Protein AF-N4WSY3-F1 (afdb_monomer)

Sequence (59 aa):
MTLGFIMLAVTIVCIIGIIREFKSQNMFGVFFSGLSTLVFGFFAIATLYWEIIRPLFES

Radius of gyration: 14.09 Å; Cα contacts (8 Å, |Δi|>4): 50; chains: 1; bounding box: 31×14×39 Å

Mean predicted aligned error: 4.93 Å

pLDDT: mean 88.37, std 8.29, range [53.22, 95.38]

Secondary structure (DSSP, 8-state):
-HHHHHHHHHHHHHHHHHHHHHHTT-HHHHHHHHHHHHHHHHHHHHHHIIIIIHHHH--

Solvent-accessible surface area (backbone atoms only — not comparable to full-atom values): 3017 Å² total; per-residue (Å²): 117,68,64,28,54,51,30,42,54,52,20,53,52,25,52,54,42,26,58,53,23,54,75,68,69,37,64,67,52,24,50,51,25,44,52,48,23,54,54,35,40,52,52,16,50,54,41,40,41,59,70,54,49,51,61,65,76,75,108

Structure (mmCIF, N/CA/C/O backbone):
data_AF-N4WSY3-F1
#
_entry.id   AF-N4WSY3-F1
#
loop_
_atom_site.group_PDB
_atom_site.id
_atom_site.type_symbol
_atom_site.label_atom_id
_atom_site.label_alt_id
_atom_site.label_comp_id
_atom_site.label_asym_id
_atom_site.label_entity_id
_atom_site.label_seq_id
_atom_site.pdbx_PDB_ins_code
_atom_site.Cartn_x
_atom_site.Cartn_y
_atom_site.Cartn_z
_atom_site.occupancy
_atom_site.B_iso_or_equiv
_atom_site.auth_seq_id
_atom_site.auth_comp_id
_atom_site.auth_asym_id
_atom_site.auth_atom_id
_atom_site.pdbx_PDB_model_num
ATOM 1 N N . MET A 1 1 ? 0.282 1.215 -18.697 1.00 73.31 1 MET A N 1
ATOM 2 C CA . MET A 1 1 ? 0.718 2.440 -18.004 1.00 73.31 1 MET A CA 1
ATOM 3 C C . MET A 1 1 ? -0.372 2.906 -17.049 1.00 73.31 1 MET A C 1
ATOM 5 O O . MET A 1 1 ? -0.111 3.153 -15.881 1.00 73.31 1 MET A O 1
ATOM 9 N N . THR A 1 2 ? -1.627 2.966 -17.506 1.00 84.75 2 THR A N 1
ATOM 10 C CA . THR A 1 2 ? -2.789 3.426 -16.722 1.00 84.75 2 THR A CA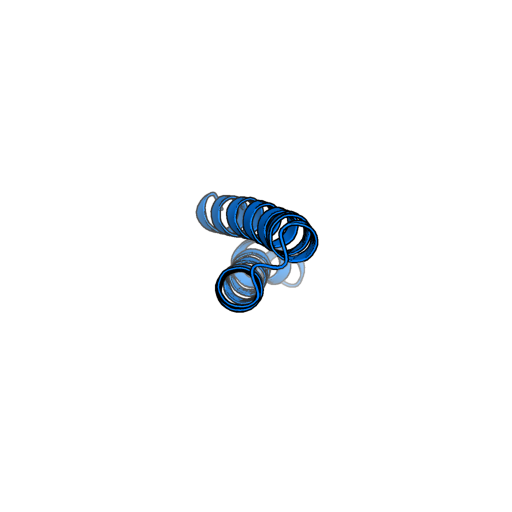 1
ATOM 11 C C . THR A 1 2 ? -3.105 2.567 -15.488 1.00 84.75 2 THR A C 1
ATOM 13 O O . THR A 1 2 ? -3.437 3.107 -14.438 1.00 84.75 2 THR A O 1
ATOM 16 N N . LEU A 1 3 ? -2.967 1.238 -15.583 1.00 85.75 3 LEU A N 1
ATOM 17 C CA . LEU A 1 3 ? -3.263 0.302 -14.487 1.00 85.75 3 LEU A CA 1
ATOM 18 C C . LEU A 1 3 ? -2.367 0.516 -13.258 1.00 85.75 3 LEU A C 1
ATOM 20 O O . LEU A 1 3 ? -2.879 0.546 -12.140 1.00 85.75 3 LEU A O 1
ATOM 24 N N . GLY A 1 4 ? -1.060 0.725 -13.457 1.00 87.44 4 GLY A N 1
ATOM 25 C CA . GLY A 1 4 ? -0.121 0.983 -12.361 1.00 87.44 4 GLY A CA 1
ATOM 26 C C . GLY A 1 4 ? -0.480 2.241 -11.568 1.00 87.44 4 GLY A C 1
ATOM 27 O O . GLY A 1 4 ? -0.524 2.203 -10.340 1.00 87.44 4 GLY A O 1
ATOM 28 N N . PHE A 1 5 ? -0.834 3.330 -12.257 1.00 88.88 5 PHE A N 1
ATOM 29 C CA . PHE A 1 5 ? -1.258 4.574 -11.606 1.00 88.88 5 PHE A CA 1
ATOM 30 C C . PHE A 1 5 ? -2.598 4.446 -10.873 1.00 88.88 5 PHE A C 1
ATOM 32 O O . PHE A 1 5 ? -2.737 4.990 -9.779 1.00 88.88 5 PHE A O 1
ATOM 39 N N . ILE A 1 6 ? -3.565 3.705 -11.426 1.00 92.06 6 ILE A N 1
ATOM 40 C CA . ILE A 1 6 ? -4.851 3.451 -10.756 1.00 92.06 6 ILE A CA 1
ATOM 41 C C . ILE A 1 6 ? -4.629 2.661 -9.462 1.00 92.06 6 ILE A C 1
ATOM 43 O O . ILE A 1 6 ? -5.138 3.054 -8.414 1.00 92.06 6 ILE A O 1
ATOM 47 N N . MET A 1 7 ? -3.831 1.591 -9.504 1.00 91.62 7 MET A N 1
ATOM 48 C CA . MET A 1 7 ? -3.502 0.797 -8.312 1.00 91.62 7 MET A CA 1
ATOM 49 C C . MET A 1 7 ? -2.772 1.635 -7.254 1.00 91.62 7 MET A C 1
ATOM 51 O O . MET A 1 7 ? -3.047 1.505 -6.059 1.00 91.62 7 MET A O 1
ATOM 55 N N . LEU A 1 8 ? -1.887 2.542 -7.677 1.00 92.06 8 LEU A N 1
ATOM 56 C CA . LEU A 1 8 ? -1.204 3.472 -6.777 1.00 92.06 8 LEU A CA 1
ATOM 57 C C . LEU A 1 8 ? -2.202 4.436 -6.111 1.00 92.06 8 LEU A C 1
ATOM 59 O O . LEU A 1 8 ? -2.185 4.604 -4.894 1.00 92.06 8 LEU A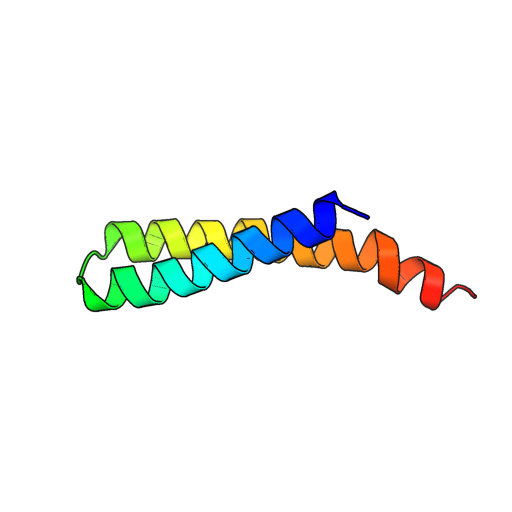 O 1
ATOM 63 N N . ALA A 1 9 ? -3.116 5.022 -6.889 1.00 93.56 9 ALA A N 1
ATOM 64 C CA . ALA A 1 9 ? -4.152 5.914 -6.371 1.00 93.56 9 ALA A CA 1
ATOM 65 C C . ALA A 1 9 ? -5.058 5.203 -5.351 1.00 93.56 9 ALA A C 1
ATOM 67 O O . ALA A 1 9 ? -5.316 5.743 -4.276 1.00 93.56 9 ALA A O 1
ATOM 68 N N . VAL A 1 10 ? -5.475 3.967 -5.642 1.00 94.19 10 VAL A N 1
ATOM 69 C CA . VAL A 1 10 ? -6.248 3.127 -4.711 1.00 94.19 10 VAL A CA 1
ATOM 70 C C . VAL A 1 10 ? -5.453 2.852 -3.434 1.00 94.19 10 VAL A C 1
ATOM 72 O O . VAL A 1 10 ? -5.989 3.007 -2.340 1.00 94.19 10 VAL A O 1
ATOM 75 N N . THR A 1 11 ? -4.162 2.531 -3.552 1.00 94.75 11 THR A N 1
ATOM 76 C CA . THR A 1 11 ? -3.279 2.305 -2.396 1.00 94.75 11 THR A CA 1
ATOM 77 C C . THR A 1 11 ? -3.222 3.534 -1.486 1.00 94.75 11 THR A C 1
ATOM 79 O O . THR A 1 11 ? -3.351 3.401 -0.271 1.00 94.75 11 THR A O 1
ATOM 82 N N . ILE A 1 12 ? -3.099 4.739 -2.052 1.00 94.50 12 ILE A N 1
ATOM 83 C CA . ILE A 1 12 ? -3.102 5.997 -1.286 1.00 94.50 12 ILE A CA 1
ATOM 84 C C . ILE A 1 12 ? -4.429 6.176 -0.536 1.00 94.50 12 ILE A C 1
ATOM 86 O O . ILE A 1 12 ? -4.432 6.530 0.644 1.00 94.50 12 ILE A O 1
ATOM 90 N N . VAL A 1 13 ? -5.561 5.891 -1.185 1.00 95.00 13 VAL A N 1
ATOM 91 C CA . VAL A 1 13 ? -6.882 5.963 -0.542 1.00 95.00 13 VAL A CA 1
ATOM 92 C C . VAL A 1 13 ? -7.001 4.947 0.597 1.00 95.00 13 VAL A C 1
ATOM 94 O O . VAL A 1 13 ? -7.501 5.303 1.664 1.00 95.00 13 VAL A O 1
ATOM 97 N N . CYS A 1 14 ? -6.496 3.723 0.430 1.00 94.00 14 CYS A N 1
ATOM 98 C CA . CYS A 1 14 ? -6.471 2.724 1.500 1.00 94.00 14 CYS A CA 1
ATOM 99 C C . CYS A 1 14 ? -5.581 3.156 2.679 1.00 94.00 14 CYS A C 1
ATOM 101 O O . CYS A 1 14 ? -5.976 2.966 3.828 1.00 94.00 14 CYS A O 1
ATOM 103 N N . ILE A 1 15 ? -4.440 3.810 2.434 1.00 94.00 15 ILE A N 1
ATOM 104 C CA . ILE A 1 15 ? -3.589 4.371 3.501 1.00 94.00 15 ILE A CA 1
ATOM 105 C C . ILE A 1 15 ? -4.351 5.437 4.296 1.00 94.00 15 ILE A C 1
ATOM 107 O O . ILE A 1 15 ? -4.352 5.423 5.528 1.00 94.00 15 ILE A O 1
ATOM 111 N N . ILE A 1 16 ? -5.057 6.335 3.605 1.00 94.38 16 ILE A N 1
ATOM 112 C CA . ILE A 1 16 ? -5.915 7.339 4.250 1.00 94.38 16 ILE A CA 1
ATOM 113 C C . ILE A 1 16 ? -7.043 6.652 5.038 1.00 94.38 16 ILE A C 1
ATOM 115 O O . ILE A 1 16 ? -7.374 7.078 6.147 1.00 94.38 16 ILE A O 1
ATOM 119 N N . GLY A 1 17 ? -7.605 5.572 4.491 1.00 90.94 17 GLY A N 1
ATOM 120 C CA . GLY A 1 17 ? -8.582 4.706 5.146 1.00 90.94 17 GLY A CA 1
ATOM 121 C C . GLY A 1 17 ? -8.071 4.165 6.477 1.00 90.94 17 GLY A C 1
ATOM 122 O O . GLY A 1 17 ? -8.739 4.364 7.484 1.00 90.94 17 GLY A O 1
ATOM 123 N N . ILE A 1 18 ? -6.853 3.610 6.521 1.00 91.75 18 ILE A N 1
ATOM 124 C CA . ILE A 1 18 ? -6.225 3.109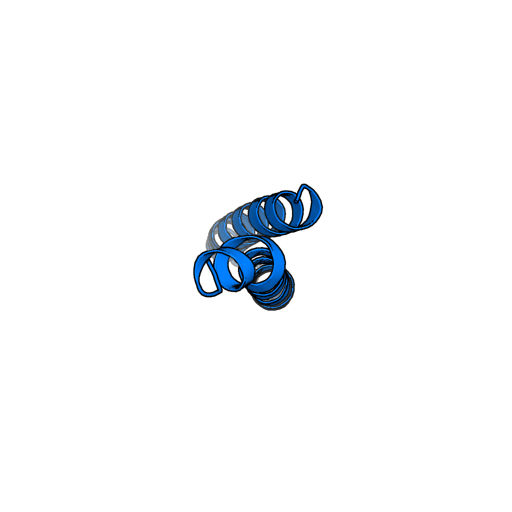 7.759 1.00 91.75 18 ILE A CA 1
ATOM 125 C C . ILE A 1 18 ? -6.198 4.201 8.832 1.00 91.75 18 ILE A C 1
ATOM 127 O O . ILE A 1 18 ? -6.604 3.955 9.964 1.00 91.75 18 ILE A O 1
ATOM 131 N N . ILE A 1 19 ? -5.760 5.416 8.485 1.00 92.75 19 ILE A N 1
ATOM 132 C CA . ILE A 1 19 ? -5.656 6.530 9.443 1.00 92.75 19 ILE A CA 1
ATOM 133 C C . ILE A 1 19 ? -7.044 6.928 9.972 1.00 92.75 19 ILE A C 1
ATOM 135 O O . ILE A 1 19 ? -7.215 7.176 11.169 1.00 92.75 19 ILE A O 1
ATOM 139 N N . ARG A 1 20 ? -8.056 6.971 9.097 1.00 92.38 20 ARG A N 1
ATOM 140 C CA . ARG A 1 20 ? -9.443 7.304 9.467 1.00 92.38 20 ARG A CA 1
ATOM 141 C C . ARG A 1 20 ? -10.078 6.233 10.354 1.00 92.38 20 ARG A C 1
ATOM 143 O O . ARG A 1 20 ? -10.678 6.563 11.374 1.00 92.38 20 ARG A O 1
ATOM 150 N N . GLU A 1 21 ? -9.922 4.975 9.969 1.00 91.62 21 GLU A N 1
ATOM 151 C CA . GLU A 1 21 ? -10.392 3.779 10.674 1.00 91.62 21 GLU A CA 1
ATOM 152 C C . GLU A 1 21 ? -9.767 3.678 12.072 1.00 91.62 21 GLU A C 1
ATOM 154 O O . GLU A 1 21 ? -10.461 3.428 13.060 1.00 91.62 21 GLU A O 1
ATOM 159 N N . PHE A 1 22 ? -8.468 3.980 12.173 1.00 89.62 22 PHE A N 1
ATOM 160 C CA . PHE A 1 22 ? -7.729 3.986 13.432 1.00 89.62 22 PHE A CA 1
ATOM 161 C C . PHE A 1 22 ? -8.254 5.061 14.386 1.00 89.62 22 PHE A C 1
ATOM 163 O O . PHE A 1 22 ? -8.462 4.796 15.571 1.00 89.62 22 PHE A O 1
ATOM 170 N N . LYS A 1 23 ? -8.569 6.256 13.866 1.00 90.00 23 LYS A N 1
ATOM 171 C CA . LYS A 1 23 ? -9.202 7.329 14.649 1.00 90.00 23 LYS A CA 1
ATOM 172 C C . LYS A 1 23 ? -10.621 6.967 15.101 1.00 90.00 23 LYS A C 1
ATOM 174 O O . LYS A 1 23 ? -11.036 7.379 16.179 1.00 90.00 23 LYS A O 1
ATOM 179 N N . SER A 1 24 ? -11.357 6.197 14.302 1.00 91.06 24 SER A N 1
ATOM 180 C CA . SER A 1 24 ? -12.703 5.719 14.638 1.00 91.06 24 SER A CA 1
ATOM 181 C C . SER A 1 24 ? -12.711 4.532 15.615 1.00 91.06 24 SER A C 1
ATOM 183 O O . SER A 1 24 ? -13.788 4.040 15.943 1.00 91.06 24 SER A O 1
ATOM 185 N N . GLN A 1 25 ? -11.538 4.049 16.050 1.00 88.69 25 GLN A N 1
ATOM 186 C CA . GLN A 1 25 ? -11.366 2.833 16.861 1.00 88.69 25 GLN A CA 1
ATOM 187 C C . GLN A 1 25 ? -11.967 1.567 16.222 1.00 88.69 25 GLN A C 1
ATOM 189 O O . GLN A 1 25 ? -12.212 0.568 16.899 1.00 88.69 25 GLN A O 1
ATOM 194 N N . ASN A 1 26 ? -12.176 1.576 14.903 1.00 86.81 26 ASN A N 1
ATOM 195 C CA . ASN A 1 26 ? -12.746 0.444 14.190 1.00 86.81 26 ASN A CA 1
ATOM 196 C C . ASN A 1 26 ? -11.636 -0.544 13.806 1.00 86.81 26 ASN A C 1
ATOM 198 O O . ASN A 1 26 ? -11.101 -0.518 12.700 1.00 86.81 26 ASN A O 1
ATOM 202 N N . MET A 1 27 ? -11.266 -1.429 14.737 1.00 86.25 27 MET A N 1
ATOM 203 C CA . MET A 1 27 ? -10.152 -2.375 14.548 1.00 86.25 27 MET A CA 1
ATOM 204 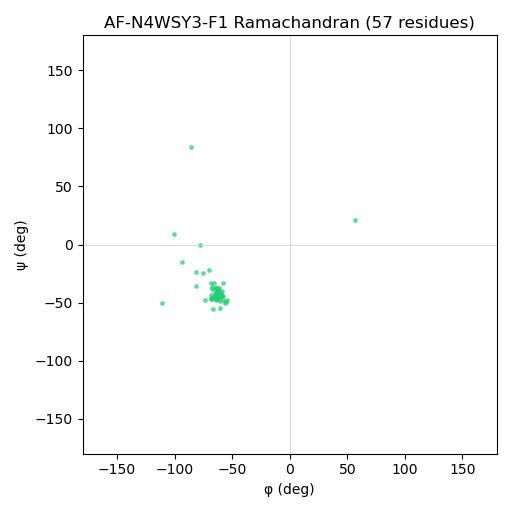C C . MET A 1 27 ? -10.335 -3.291 13.326 1.00 86.25 27 MET A C 1
ATOM 206 O O . MET A 1 27 ? -9.357 -3.619 12.656 1.00 86.25 27 MET A O 1
ATOM 210 N N . PHE A 1 28 ? -11.576 -3.664 12.997 1.00 90.88 28 PHE A N 1
ATOM 211 C CA . PHE A 1 28 ? -11.874 -4.487 11.822 1.00 90.88 28 PHE A CA 1
ATOM 212 C C . PHE A 1 28 ? -11.553 -3.778 10.508 1.00 90.88 28 PHE A C 1
ATOM 214 O O . PHE A 1 28 ? -10.942 -4.377 9.622 1.00 90.88 28 PHE A O 1
ATOM 221 N N . GLY A 1 29 ? -11.933 -2.510 10.368 1.00 88.19 29 GLY A N 1
ATOM 222 C CA . GLY A 1 29 ? -11.662 -1.785 9.135 1.00 88.19 29 GLY A CA 1
ATOM 223 C C . GLY A 1 29 ? -10.233 -1.243 9.068 1.00 88.19 29 GLY A C 1
ATOM 224 O O . GLY A 1 29 ? -9.682 -1.174 7.972 1.00 88.19 29 GLY A O 1
ATOM 225 N N . VAL A 1 30 ? -9.545 -1.032 10.200 1.00 91.81 30 VAL A N 1
ATOM 226 C CA . VAL A 1 30 ? -8.075 -0.877 10.207 1.00 91.81 30 VAL A CA 1
ATOM 227 C C . VAL A 1 30 ? -7.411 -2.113 9.605 1.00 91.81 30 VAL A C 1
ATOM 229 O O . VAL A 1 30 ? -6.555 -1.985 8.733 1.00 91.81 30 VAL A O 1
ATOM 232 N N . PHE A 1 31 ? -7.816 -3.311 10.034 1.00 93.38 31 PHE A N 1
ATOM 233 C CA . PHE A 1 31 ? -7.256 -4.559 9.521 1.00 93.38 31 PHE A CA 1
ATOM 234 C C . PHE A 1 31 ? -7.577 -4.763 8.035 1.00 93.38 31 PHE A C 1
ATOM 236 O O . PHE A 1 31 ? -6.687 -5.078 7.246 1.00 93.38 31 PHE A O 1
ATOM 243 N N . PHE A 1 32 ? -8.822 -4.515 7.625 1.00 93.69 32 PHE A N 1
ATOM 244 C CA . PHE A 1 32 ? -9.253 -4.643 6.232 1.00 93.69 32 PHE A CA 1
ATOM 245 C C . PHE A 1 32 ? -8.575 -3.626 5.304 1.00 93.69 32 PHE A C 1
ATOM 247 O O . PHE A 1 32 ? -8.070 -3.986 4.238 1.00 93.69 32 PHE A O 1
ATOM 254 N N . SER A 1 33 ? -8.510 -2.359 5.718 1.00 92.56 33 SER A N 1
ATOM 255 C CA . SER A 1 33 ? -7.826 -1.298 4.973 1.00 92.56 33 SER A CA 1
ATOM 256 C C . SER A 1 33 ? -6.311 -1.514 4.962 1.00 92.56 33 SER A C 1
ATOM 258 O O . SER A 1 33 ? -5.650 -1.227 3.963 1.00 92.56 33 SER A O 1
ATOM 260 N N . GLY A 1 34 ? -5.763 -2.080 6.041 1.00 93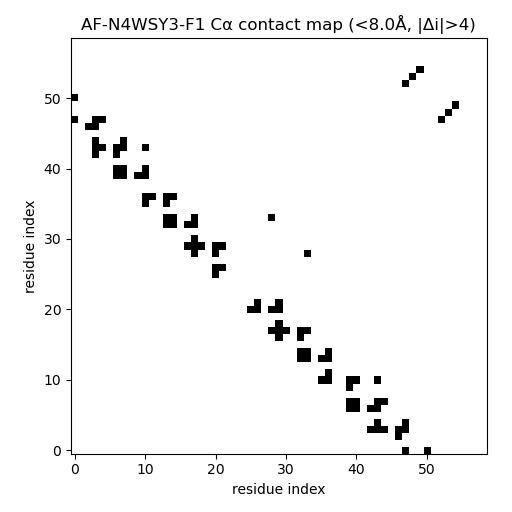.88 34 GLY A N 1
ATOM 261 C CA . GLY A 1 34 ? -4.377 -2.532 6.157 1.00 93.88 34 GLY A CA 1
ATOM 262 C C . GLY A 1 34 ? -4.035 -3.609 5.134 1.00 93.88 34 GLY A C 1
ATOM 263 O O . GLY A 1 34 ? -3.126 -3.425 4.326 1.00 93.88 34 GLY A O 1
ATOM 264 N N . LEU A 1 35 ? -4.809 -4.696 5.110 1.00 95.38 35 LEU A N 1
ATOM 265 C CA . LEU A 1 35 ? -4.665 -5.772 4.127 1.00 95.38 35 LEU A CA 1
ATOM 266 C C . LEU A 1 35 ? -4.819 -5.262 2.694 1.00 95.38 35 LEU A C 1
ATOM 268 O O . LEU A 1 35 ? -4.005 -5.593 1.836 1.00 95.38 35 LEU A O 1
ATOM 272 N N . SER A 1 36 ? -5.821 -4.417 2.448 1.00 94.12 36 SER A N 1
ATOM 273 C CA . SER A 1 36 ? -6.049 -3.818 1.131 1.00 94.12 36 SER A CA 1
ATOM 274 C C . SER A 1 36 ? -4.846 -2.985 0.692 1.00 94.12 36 SER A C 1
ATOM 276 O O . SER A 1 36 ? -4.360 -3.152 -0.421 1.00 94.12 36 SER A O 1
ATOM 278 N N . THR A 1 37 ? -4.294 -2.156 1.580 1.00 95.25 37 THR A N 1
ATOM 279 C CA . THR A 1 37 ? -3.076 -1.373 1.307 1.00 95.25 37 THR A CA 1
ATOM 280 C C . THR A 1 37 ? -1.890 -2.268 0.966 1.00 95.25 37 THR A C 1
ATOM 282 O O . THR A 1 37 ? -1.125 -1.949 0.063 1.00 95.25 37 THR A O 1
ATOM 285 N N . LEU A 1 38 ? -1.738 -3.393 1.662 1.00 95.19 38 LEU A N 1
ATOM 286 C CA . LEU A 1 38 ? -0.626 -4.316 1.452 1.00 95.19 38 LEU A CA 1
ATOM 287 C C . LEU A 1 38 ? -0.731 -5.005 0.083 1.00 95.19 38 LEU A C 1
ATOM 289 O O . LEU A 1 38 ? 0.238 -5.021 -0.674 1.00 95.19 38 LEU A O 1
ATOM 293 N N . VAL A 1 39 ? -1.922 -5.494 -0.272 1.00 95.25 39 VAL A N 1
ATOM 294 C CA . VAL A 1 39 ? -2.183 -6.132 -1.571 1.00 95.25 39 VAL A CA 1
ATOM 295 C C . VAL A 1 39 ? -2.064 -5.118 -2.709 1.00 95.25 39 VAL A C 1
ATOM 297 O O . VAL A 1 39 ? -1.260 -5.311 -3.622 1.00 95.25 39 VAL A O 1
ATOM 300 N N . PHE A 1 40 ? -2.815 -4.016 -2.655 1.00 93.75 40 PHE A N 1
ATOM 301 C CA . PHE A 1 40 ? -2.804 -3.006 -3.716 1.00 93.75 40 PHE A CA 1
ATOM 302 C C . PHE A 1 40 ? -1.448 -2.311 -3.836 1.00 93.75 40 PHE A C 1
ATOM 304 O O . PHE A 1 40 ? -0.987 -2.094 -4.954 1.00 93.75 40 PHE A O 1
ATOM 311 N N . GLY A 1 41 ? -0.763 -2.050 -2.720 1.00 92.56 41 GLY A N 1
ATOM 312 C CA . GLY A 1 41 ? 0.573 -1.461 -2.717 1.00 92.56 41 GLY A CA 1
ATOM 313 C C . GLY A 1 41 ? 1.612 -2.379 -3.352 1.00 92.56 41 GLY A C 1
ATOM 314 O O . GLY A 1 41 ? 2.389 -1.928 -4.193 1.00 92.56 41 GLY A O 1
ATOM 315 N N . PHE A 1 42 ? 1.585 -3.676 -3.033 1.00 93.00 42 PHE A N 1
ATOM 316 C CA . PHE A 1 42 ? 2.478 -4.655 -3.655 1.00 93.00 42 PHE A CA 1
ATOM 317 C C . PHE A 1 42 ? 2.267 -4.730 -5.173 1.00 93.00 42 PHE A C 1
ATOM 319 O O . PHE A 1 42 ? 3.225 -4.624 -5.943 1.00 93.00 42 PHE A O 1
ATOM 326 N N . PHE A 1 43 ? 1.013 -4.837 -5.621 1.00 92.31 43 PHE A N 1
ATOM 327 C CA . PHE A 1 43 ? 0.696 -4.881 -7.050 1.00 92.31 43 PHE A CA 1
ATOM 328 C C . PHE A 1 43 ? 0.995 -3.561 -7.772 1.00 92.31 43 PHE A C 1
ATOM 330 O O . PHE A 1 43 ? 1.467 -3.590 -8.911 1.00 92.31 43 PHE A O 1
ATOM 337 N N . ALA A 1 44 ? 0.780 -2.410 -7.130 1.00 93.12 44 ALA A N 1
ATOM 338 C CA . ALA A 1 44 ? 1.114 -1.103 -7.690 1.00 93.12 44 ALA A CA 1
ATOM 339 C C . ALA A 1 44 ? 2.623 -0.973 -7.941 1.00 93.12 44 ALA A C 1
ATOM 341 O O . ALA A 1 44 ? 3.032 -0.592 -9.039 1.00 93.12 44 ALA A O 1
ATOM 342 N N . ILE A 1 45 ? 3.447 -1.352 -6.959 1.00 90.31 45 ILE A N 1
ATOM 343 C CA . ILE A 1 45 ? 4.911 -1.315 -7.069 1.00 90.31 45 ILE A CA 1
ATOM 344 C C . ILE A 1 45 ? 5.390 -2.283 -8.152 1.00 90.31 45 ILE A C 1
ATOM 346 O O . ILE A 1 45 ? 6.169 -1.882 -9.011 1.00 90.31 45 ILE A O 1
ATOM 350 N N . ALA A 1 46 ? 4.902 -3.527 -8.159 1.00 91.00 46 ALA A N 1
ATOM 351 C CA . ALA A 1 46 ? 5.283 -4.520 -9.164 1.00 91.00 46 ALA A CA 1
ATOM 352 C C . ALA A 1 46 ? 4.945 -4.059 -10.593 1.00 91.00 46 ALA A C 1
ATOM 354 O O . ALA A 1 46 ? 5.758 -4.207 -11.507 1.00 91.00 46 ALA A O 1
ATOM 355 N N . THR A 1 47 ? 3.771 -3.450 -10.776 1.00 90.50 47 THR A N 1
ATOM 356 C CA . THR A 1 47 ? 3.323 -2.944 -12.082 1.00 90.50 47 THR A CA 1
ATOM 357 C C . THR A 1 47 ? 4.160 -1.750 -12.535 1.00 90.50 47 THR A C 1
ATOM 359 O O . THR A 1 47 ? 4.634 -1.733 -13.668 1.00 90.50 47 THR A O 1
ATOM 362 N N . LEU A 1 48 ? 4.404 -0.773 -11.653 1.00 88.19 48 LEU A N 1
ATOM 363 C CA . LEU A 1 48 ? 5.266 0.375 -11.960 1.00 88.19 48 LEU A CA 1
ATOM 364 C C . LEU A 1 48 ? 6.707 -0.053 -12.237 1.00 88.19 48 LEU A C 1
ATOM 366 O O . LEU A 1 48 ? 7.352 0.490 -13.132 1.00 88.19 48 LEU A O 1
ATOM 370 N N . TYR A 1 49 ? 7.203 -1.049 -11.505 1.00 87.44 49 TYR A N 1
ATOM 371 C CA . TYR A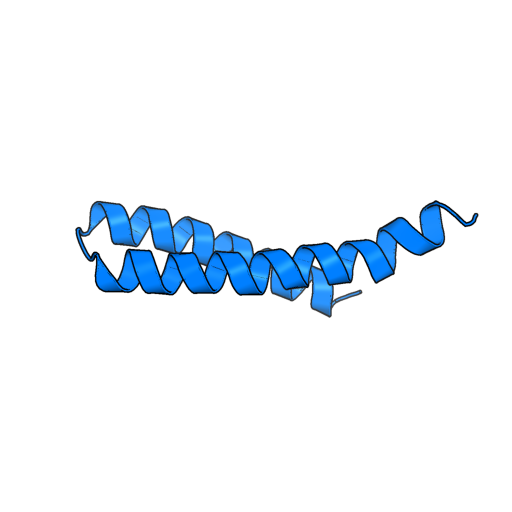 1 49 ? 8.535 -1.588 -11.723 1.00 87.44 49 TYR A CA 1
ATOM 372 C C . TYR A 1 49 ? 8.662 -2.215 -13.114 1.00 87.44 49 TYR 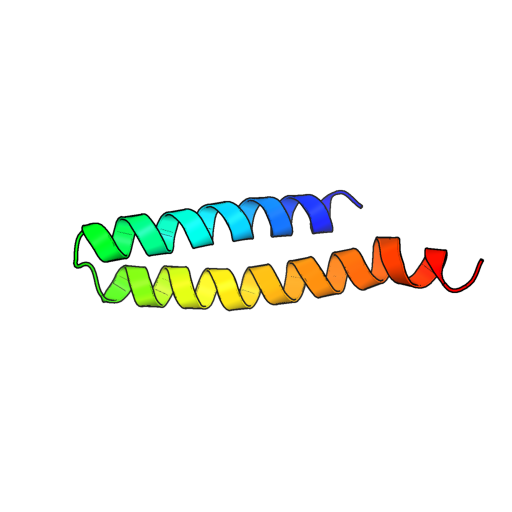A C 1
ATOM 374 O O . TYR A 1 49 ? 9.625 -1.952 -13.831 1.00 87.44 49 TYR A O 1
ATOM 382 N N . TRP A 1 50 ? 7.673 -3.012 -13.519 1.00 85.12 50 TRP A N 1
ATOM 383 C CA . TRP A 1 50 ? 7.666 -3.660 -14.827 1.00 85.12 50 TRP A CA 1
ATOM 384 C C . TRP A 1 50 ? 7.498 -2.668 -15.981 1.00 85.12 50 TRP A C 1
ATOM 386 O O . TRP A 1 50 ? 8.183 -2.789 -16.991 1.00 85.12 50 TRP A O 1
ATOM 396 N N . GLU A 1 51 ? 6.591 -1.701 -15.845 1.00 84.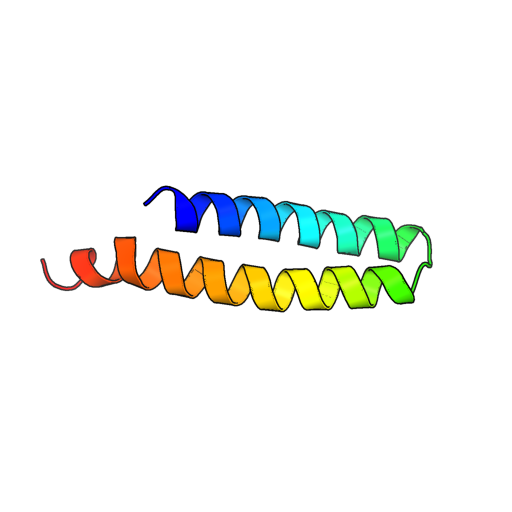44 51 GLU A N 1
ATO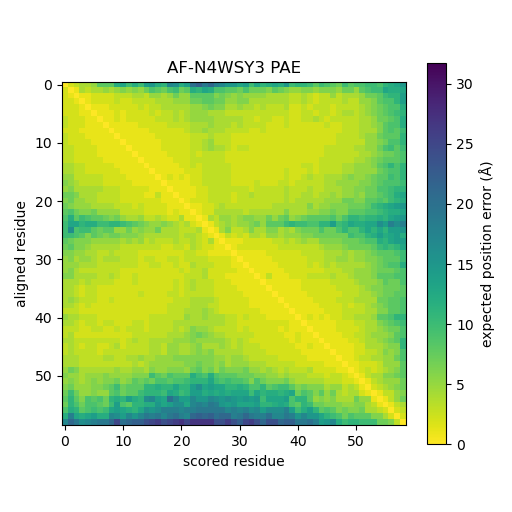M 397 C CA . GLU A 1 51 ? 6.270 -0.769 -16.929 1.00 84.44 51 GLU A CA 1
ATOM 398 C C . GLU A 1 51 ? 7.253 0.391 -17.073 1.00 84.44 51 GLU A C 1
ATOM 400 O O . GLU A 1 51 ? 7.480 0.842 -18.190 1.00 84.44 51 GLU A O 1
ATOM 405 N N . ILE A 1 52 ? 7.791 0.908 -15.966 1.00 82.62 52 ILE A N 1
ATOM 406 C CA . ILE A 1 52 ? 8.601 2.134 -15.970 1.00 82.62 52 ILE A CA 1
ATOM 407 C C . ILE A 1 52 ? 10.063 1.825 -15.667 1.00 82.62 52 ILE A C 1
ATOM 409 O O . ILE A 1 52 ? 10.936 2.270 -16.402 1.00 82.62 52 ILE A O 1
ATOM 413 N N . ILE A 1 53 ? 10.356 1.070 -14.602 1.00 76.94 53 ILE A N 1
ATOM 414 C CA . ILE A 1 53 ? 11.748 0.858 -14.171 1.00 76.94 53 ILE A CA 1
ATOM 415 C C . ILE A 1 53 ? 12.494 -0.102 -15.103 1.00 76.94 53 ILE A C 1
ATOM 417 O O . ILE A 1 53 ? 13.616 0.197 -15.501 1.00 76.94 53 ILE A O 1
ATOM 421 N N . ARG A 1 54 ? 11.899 -1.249 -15.451 1.00 76.44 54 ARG A N 1
ATOM 422 C CA . ARG A 1 54 ? 12.554 -2.279 -16.271 1.00 76.44 54 ARG A CA 1
ATOM 423 C C . ARG A 1 54 ? 13.045 -1.736 -17.630 1.00 76.44 54 ARG A C 1
ATOM 425 O O . ARG A 1 54 ? 14.227 -1.910 -17.909 1.00 76.44 54 ARG A O 1
ATOM 432 N N . PRO A 1 55 ? 12.231 -1.028 -18.440 1.00 77.00 55 PRO A N 1
ATOM 433 C CA . PRO A 1 55 ? 12.707 -0.479 -19.715 1.00 77.00 55 PRO A CA 1
ATOM 434 C C . PRO A 1 55 ? 13.704 0.684 -19.568 1.00 77.00 55 PRO A C 1
ATOM 436 O O . PRO A 1 55 ? 14.480 0.930 -20.486 1.00 77.00 55 PRO A O 1
ATOM 439 N N . LEU A 1 56 ? 13.720 1.384 -18.427 1.00 69.75 56 LEU A N 1
ATOM 440 C CA . LEU A 1 56 ? 14.661 2.481 -18.166 1.00 69.75 56 LEU A CA 1
ATOM 441 C C . LEU A 1 56 ? 16.082 1.982 -17.846 1.00 69.75 56 LEU A C 1
ATOM 443 O O . LEU A 1 56 ? 17.038 2.725 -18.022 1.00 69.75 56 LEU A O 1
ATOM 447 N N . PHE A 1 57 ? 16.217 0.748 -17.350 1.00 67.94 57 PHE A N 1
ATOM 448 C CA . PHE A 1 57 ? 17.506 0.141 -16.990 1.00 67.94 57 PHE A CA 1
ATOM 449 C C . PHE A 1 57 ? 18.121 -0.695 -18.126 1.00 67.94 57 PHE A C 1
ATOM 451 O O . PHE A 1 57 ? 19.297 -1.040 -18.060 1.00 67.94 57 PHE A O 1
ATOM 458 N N . GLU A 1 58 ? 17.326 -1.027 -19.150 1.00 66.50 58 GLU A N 1
ATOM 459 C CA . GLU A 1 58 ? 17.762 -1.733 -20.366 1.00 66.50 58 GLU A CA 1
ATOM 460 C C . GLU A 1 58 ? 17.971 -0.797 -21.579 1.00 66.50 58 GLU A C 1
ATOM 462 O O . GLU A 1 58 ? 18.168 -1.284 -22.692 1.00 66.50 58 GLU A O 1
ATOM 467 N N . SER A 1 59 ? 17.934 0.530 -21.377 1.00 53.22 59 SER A N 1
ATOM 468 C CA . SER A 1 59 ? 18.271 1.556 -22.387 1.00 53.22 59 SER A CA 1
ATOM 469 C C . SER A 1 59 ? 19.657 2.145 -22.142 1.00 53.22 59 SER A C 1
ATOM 471 O O . SER A 1 59 ? 20.349 2.435 -23.142 1.00 53.22 59 SER A O 1
#

Foldseek 3Di:
DVVLVVLVVQLVVLVVQLVVCVVVVPVVSVVVSVVSNVVSVVVSVVVCCVPPVVVVVVD

InterPro domains:
  IPR024490 Protein of unknown function DUF2759 [PF10958] (6-53)

Organism: NCBI:txid1308866